Protein AF-A0A952V6D2-F1 (afdb_monomer_lite)

Sequence (111 aa):
MIILKRILEAPMANERVTVTLPVELLEGIDRFERNRSRFIAEAVKHELVRRRREGLLRSLETPHPEATELADAGLADWGASLPTGDDDLVDASAGDAVRWIEGEGWVEESA

Secondary structure (DSSP, 8-state):
--STTSSS-----PPP------HHHHHHHHHH-S-HHHHHHHHHHHHHHHHHHHHHHHHHHS--THHHHHHHHHHHHHHHTSPTT-TTSS-GGGS--EEEETTTEEEE---

pLDDT: mean 80.99, std 15.05, range [35.66, 98.12]

Structure (mmCIF, N/CA/C/O backbone):
data_AF-A0A952V6D2-F1
#
_entry.id   AF-A0A952V6D2-F1
#
loop_
_atom_site.group_PDB
_atom_site.id
_atom_site.type_symbol
_atom_site.label_atom_id
_atom_site.label_alt_id
_atom_site.label_comp_id
_atom_site.label_asym_id
_atom_site.label_entity_id
_atom_site.label_seq_id
_atom_site.pdbx_PDB_ins_code
_atom_site.Cartn_x
_atom_site.Cartn_y
_atom_site.Cartn_z
_atom_site.occupancy
_atom_site.B_iso_or_equiv
_atom_site.auth_seq_id
_atom_site.auth_comp_id
_atom_site.auth_asym_id
_atom_site.auth_atom_id
_atom_site.pdbx_PDB_model_num
ATOM 1 N N . MET A 1 1 ? 24.072 23.988 -5.314 1.00 43.53 1 MET A N 1
ATOM 2 C CA . MET A 1 1 ? 24.375 22.877 -4.381 1.00 43.53 1 MET A CA 1
ATOM 3 C C . MET A 1 1 ? 23.682 23.104 -3.026 1.00 43.53 1 MET A C 1
ATOM 5 O O . MET A 1 1 ? 24.346 23.306 -2.022 1.00 43.53 1 MET A O 1
ATOM 9 N N . ILE A 1 2 ? 22.340 23.160 -3.003 1.00 40.97 2 ILE A N 1
ATOM 10 C CA . ILE A 1 2 ? 21.534 23.407 -1.777 1.00 40.97 2 ILE A CA 1
ATOM 11 C C . ILE A 1 2 ? 20.331 22.440 -1.674 1.00 40.97 2 ILE A C 1
ATOM 13 O O . ILE A 1 2 ? 19.746 22.290 -0.609 1.00 40.97 2 ILE A O 1
ATOM 17 N N . ILE A 1 3 ? 19.989 21.709 -2.742 1.00 45.72 3 ILE A N 1
ATOM 18 C CA . ILE A 1 3 ? 18.769 20.883 -2.774 1.00 45.72 3 ILE A CA 1
ATOM 19 C C . ILE A 1 3 ? 19.013 19.450 -2.254 1.00 45.72 3 ILE A C 1
ATOM 21 O O . ILE A 1 3 ? 18.089 18.798 -1.780 1.00 45.72 3 ILE A O 1
ATOM 25 N N . LEU A 1 4 ? 20.265 18.980 -2.207 1.00 35.66 4 LEU A N 1
ATOM 26 C CA . LEU A 1 4 ? 20.602 17.595 -1.845 1.00 35.66 4 LEU A CA 1
ATOM 27 C C . LEU A 1 4 ? 20.997 17.407 -0.365 1.00 35.66 4 LEU A C 1
ATOM 29 O O . LEU A 1 4 ? 21.936 16.682 -0.053 1.00 35.66 4 LEU A O 1
ATOM 33 N N . LYS A 1 5 ? 20.330 18.098 0.568 1.00 40.81 5 LYS A N 1
ATOM 34 C CA . LYS A 1 5 ? 20.566 17.906 2.018 1.00 40.81 5 LYS A CA 1
ATOM 35 C C . LYS A 1 5 ? 19.290 17.858 2.867 1.00 40.81 5 LYS A C 1
ATOM 37 O O . LYS A 1 5 ? 19.349 18.082 4.069 1.00 40.81 5 LYS A O 1
ATOM 42 N N . ARG A 1 6 ? 18.133 17.593 2.244 1.00 42.03 6 ARG A N 1
ATOM 43 C CA . ARG A 1 6 ? 16.819 17.548 2.920 1.00 42.03 6 ARG A CA 1
ATOM 44 C C . ARG A 1 6 ? 16.102 16.193 2.868 1.00 42.03 6 ARG A C 1
ATOM 46 O O . ARG A 1 6 ? 14.965 16.116 3.313 1.00 42.03 6 ARG A O 1
ATOM 53 N N . ILE A 1 7 ? 16.744 15.153 2.330 1.00 45.94 7 ILE A N 1
ATOM 54 C CA . ILE A 1 7 ? 16.153 13.803 2.196 1.00 45.94 7 ILE A CA 1
ATOM 55 C C . ILE A 1 7 ? 16.712 12.815 3.240 1.00 45.94 7 ILE A C 1
ATOM 57 O O . ILE A 1 7 ? 16.206 11.710 3.389 1.00 45.94 7 ILE A O 1
ATOM 61 N N . LEU A 1 8 ? 17.697 13.221 4.042 1.00 48.69 8 LEU A N 1
ATOM 62 C CA . LEU A 1 8 ? 18.149 12.452 5.201 1.00 48.69 8 LEU A CA 1
ATOM 63 C C . LEU A 1 8 ? 17.562 13.095 6.461 1.00 48.69 8 LEU A C 1
ATOM 65 O O . LEU A 1 8 ? 17.855 14.251 6.744 1.00 48.69 8 LEU A O 1
ATOM 69 N N . GLU A 1 9 ? 16.721 12.333 7.167 1.00 48.34 9 GLU A N 1
ATOM 70 C CA . GLU A 1 9 ? 16.078 12.656 8.455 1.00 48.34 9 GLU A CA 1
ATOM 71 C C . GLU A 1 9 ? 14.848 13.579 8.402 1.00 48.34 9 GLU A C 1
ATOM 73 O O . GLU A 1 9 ? 14.760 14.593 9.094 1.00 48.34 9 GLU A O 1
ATOM 78 N N . ALA A 1 10 ? 13.810 13.173 7.663 1.00 51.53 10 ALA A N 1
ATOM 79 C CA . ALA A 1 10 ? 12.469 13.491 8.145 1.00 51.53 10 ALA A CA 1
ATOM 80 C C . ALA A 1 10 ? 12.248 12.678 9.440 1.00 51.53 10 ALA A C 1
ATOM 82 O O . ALA A 1 10 ? 12.382 11.451 9.395 1.00 51.53 10 ALA A O 1
ATOM 83 N N . PRO A 1 11 ? 11.933 13.295 10.596 1.00 53.28 11 PRO A N 1
ATOM 84 C CA . PRO A 1 11 ? 11.440 12.528 11.733 1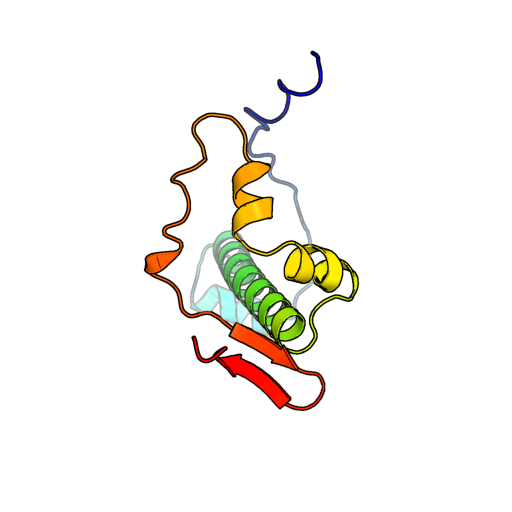.00 53.28 11 PRO A CA 1
ATOM 85 C C . PRO A 1 11 ? 10.238 11.704 11.261 1.00 53.28 11 PRO A C 1
ATOM 87 O O . PRO A 1 11 ? 9.471 12.176 10.421 1.00 53.28 11 PRO A O 1
ATOM 90 N N . MET A 1 12 ? 10.078 10.486 11.784 1.00 59.06 12 MET A N 1
ATOM 91 C CA . MET A 1 12 ? 8.875 9.662 11.608 1.00 59.06 12 MET A CA 1
ATOM 92 C C . MET A 1 12 ? 7.670 10.421 12.187 1.00 59.06 12 MET A C 1
ATOM 94 O O . MET A 1 12 ? 7.263 10.210 13.329 1.00 59.06 12 MET A O 1
ATOM 98 N N . ALA A 1 13 ? 7.166 11.399 11.442 1.00 76.38 13 ALA A N 1
ATOM 99 C CA . ALA A 1 13 ? 6.084 12.259 11.860 1.00 76.38 13 ALA A CA 1
ATOM 100 C C . ALA A 1 13 ? 4.799 11.451 11.725 1.00 76.38 13 ALA A C 1
ATOM 102 O O . ALA A 1 13 ? 4.330 11.173 10.623 1.00 76.38 13 ALA A O 1
ATOM 103 N N . ASN A 1 14 ? 4.253 11.030 12.862 1.00 82.25 14 ASN A N 1
ATOM 104 C CA . ASN A 1 14 ? 2.952 10.386 12.890 1.00 82.25 14 ASN A CA 1
ATOM 105 C C . ASN A 1 14 ? 1.871 11.457 12.731 1.00 82.25 14 ASN A C 1
ATOM 107 O O . ASN A 1 14 ? 1.767 12.363 13.559 1.00 82.25 14 ASN A O 1
ATOM 111 N N . GLU A 1 15 ? 1.044 11.325 11.699 1.00 89.69 15 GLU A N 1
ATOM 112 C CA . GLU A 1 15 ? -0.145 12.151 11.509 1.00 89.69 15 GLU A CA 1
ATOM 113 C C . GLU A 1 15 ? -1.386 11.407 12.022 1.00 89.69 15 GLU A C 1
ATOM 115 O O . GLU A 1 15 ? -1.537 10.196 11.827 1.00 89.69 15 GLU A O 1
ATOM 120 N N . ARG A 1 16 ? -2.271 12.111 12.738 1.00 89.75 16 ARG A N 1
ATOM 121 C CA . ARG A 1 16 ? -3.473 11.500 13.315 1.00 89.75 16 ARG A CA 1
ATOM 122 C C . ARG A 1 16 ? -4.616 11.544 12.312 1.00 89.75 16 ARG A C 1
ATOM 124 O O . ARG A 1 16 ? -5.079 12.615 11.941 1.00 89.75 16 ARG A O 1
ATOM 131 N N . VAL A 1 17 ? -5.151 10.370 11.998 1.00 90.00 17 VAL A N 1
ATOM 132 C CA . VAL A 1 17 ? -6.366 10.210 11.197 1.00 90.00 17 VAL A CA 1
ATOM 133 C C . VAL A 1 17 ? -7.506 9.737 12.102 1.00 90.00 17 VAL A C 1
ATOM 135 O O . VAL A 1 17 ? -7.331 8.809 12.892 1.00 90.00 17 VAL A O 1
ATOM 138 N N . THR A 1 18 ? -8.677 10.371 11.996 1.00 93.31 18 THR A N 1
ATOM 139 C CA . THR A 1 18 ? -9.915 9.934 12.663 1.00 93.31 18 THR A CA 1
ATOM 140 C C . THR A 1 18 ? -10.914 9.512 11.596 1.00 93.31 18 THR A C 1
ATOM 142 O O . THR A 1 18 ? -11.181 10.273 10.671 1.00 93.31 18 THR A O 1
ATOM 145 N N . VAL A 1 19 ? -11.470 8.310 11.730 1.00 90.94 19 VAL A N 1
ATOM 146 C CA . VAL A 1 19 ? -12.462 7.754 10.804 1.00 90.94 19 VAL A CA 1
ATOM 147 C C . VAL A 1 19 ? -13.647 7.192 11.577 1.00 90.94 19 VAL A C 1
ATOM 149 O O . VAL A 1 19 ? -13.493 6.711 12.701 1.00 90.94 19 VAL A O 1
ATOM 152 N N . THR A 1 20 ? -14.823 7.230 10.962 1.00 94.56 20 THR A N 1
ATOM 153 C CA . THR A 1 20 ? -16.017 6.541 11.456 1.00 94.56 20 THR A CA 1
ATOM 154 C C . THR A 1 20 ? -16.150 5.220 10.711 1.00 94.56 20 THR A C 1
ATOM 156 O O . THR A 1 20 ? -16.149 5.205 9.482 1.00 94.56 20 THR A O 1
ATOM 159 N N . LEU A 1 21 ? -16.247 4.115 11.450 1.00 93.38 21 LEU A N 1
ATOM 160 C CA . LEU A 1 21 ? -16.384 2.763 10.906 1.00 93.38 21 LEU A CA 1
ATOM 161 C C . LEU A 1 21 ? -17.660 2.101 11.448 1.00 93.38 21 LEU A C 1
ATOM 163 O O . LEU A 1 21 ? -18.074 2.440 12.561 1.00 93.38 21 LEU A O 1
ATOM 167 N N . PRO A 1 22 ? -18.265 1.157 10.702 1.00 97.12 22 PRO A N 1
ATOM 168 C CA . PRO A 1 22 ? -19.359 0.331 11.207 1.00 97.12 22 PRO A CA 1
ATOM 169 C C . PRO A 1 22 ? -18.969 -0.400 12.495 1.00 97.12 22 PRO A C 1
ATOM 171 O O . PRO A 1 22 ? -17.825 -0.844 12.642 1.00 97.12 22 PRO A O 1
ATOM 174 N N . VAL A 1 23 ? -19.922 -0.537 13.417 1.00 96.31 23 VAL A N 1
ATOM 175 C CA . VAL A 1 23 ? -19.692 -1.160 14.730 1.00 96.31 23 VAL A CA 1
ATOM 176 C C . VAL A 1 23 ? -19.239 -2.607 14.565 1.00 96.31 23 VAL A C 1
ATOM 178 O O . VAL A 1 23 ? -18.273 -3.023 15.195 1.00 96.31 23 VAL A O 1
ATOM 181 N N . GLU A 1 24 ? -19.849 -3.332 13.634 1.00 96.94 24 GLU A N 1
ATOM 182 C CA . GLU A 1 24 ? -19.574 -4.741 13.360 1.00 96.94 24 GLU A CA 1
ATOM 183 C C . GLU A 1 24 ? -18.130 -4.951 12.882 1.00 96.94 24 GLU A C 1
ATOM 185 O O . GLU A 1 24 ? -17.498 -5.962 13.189 1.00 96.94 24 GLU A O 1
ATOM 190 N N . LEU A 1 25 ? -17.574 -3.976 12.154 1.00 94.69 25 LEU A N 1
ATOM 191 C CA . LEU A 1 25 ? -16.184 -4.021 11.710 1.00 94.69 25 LEU A CA 1
ATOM 192 C C . LEU A 1 25 ? -15.223 -3.791 12.882 1.00 94.69 25 LEU A C 1
ATOM 194 O O . LEU A 1 25 ? -14.209 -4.479 12.980 1.00 94.69 25 LEU A O 1
ATOM 198 N N . LEU A 1 26 ? -15.542 -2.852 13.779 1.00 93.88 26 LEU A N 1
ATOM 199 C CA . LEU A 1 26 ? -14.749 -2.604 14.987 1.00 93.88 26 LEU A CA 1
ATOM 200 C C . LEU A 1 26 ? -14.764 -3.817 15.924 1.00 93.88 26 LEU A C 1
ATOM 202 O O . LEU A 1 26 ? -13.706 -4.225 16.396 1.00 93.88 26 LEU A O 1
ATOM 206 N N . GLU A 1 27 ? -15.931 -4.428 16.128 1.00 95.62 27 GLU A N 1
ATOM 207 C CA . GLU A 1 27 ? -16.076 -5.677 16.884 1.00 95.62 27 GLU A CA 1
ATOM 208 C C . GLU A 1 27 ? -15.302 -6.829 16.233 1.00 95.62 27 GLU A C 1
ATOM 210 O O . GLU A 1 27 ? -14.672 -7.638 16.919 1.00 95.62 27 GLU A O 1
ATOM 215 N N . GLY A 1 28 ? -15.310 -6.885 14.899 1.00 95.69 28 GLY A N 1
ATOM 216 C CA . GLY A 1 28 ? -14.495 -7.815 14.129 1.00 95.69 28 GLY A CA 1
ATOM 217 C C . GLY A 1 28 ? -13.005 -7.648 14.420 1.00 95.69 28 GLY A C 1
ATOM 218 O O . GLY A 1 28 ? -12.336 -8.636 14.708 1.00 95.69 28 GLY A O 1
ATOM 219 N N . ILE A 1 29 ? -12.491 -6.414 14.408 1.00 95.25 29 ILE A N 1
ATOM 220 C CA . ILE A 1 29 ? -11.087 -6.127 14.746 1.00 95.25 29 ILE A CA 1
ATOM 221 C C . ILE A 1 29 ? -10.789 -6.560 16.185 1.00 95.25 29 ILE A C 1
ATOM 223 O O . ILE A 1 29 ? -9.821 -7.286 16.409 1.00 95.25 29 ILE A O 1
ATOM 227 N N . ASP A 1 30 ? -11.639 -6.181 17.141 1.00 94.69 30 ASP A N 1
ATOM 228 C CA . ASP A 1 30 ? -11.443 -6.475 18.567 1.00 94.69 30 ASP A CA 1
ATOM 229 C C . ASP A 1 30 ? -11.384 -7.970 18.883 1.00 94.69 30 ASP A C 1
ATOM 231 O O . ASP A 1 30 ? -10.731 -8.376 19.847 1.00 94.69 30 ASP A O 1
ATOM 235 N N . ARG A 1 31 ? -12.053 -8.803 18.077 1.00 94.81 31 ARG A N 1
ATOM 236 C CA . ARG A 1 31 ? -12.007 -10.263 18.219 1.00 94.81 31 ARG A CA 1
ATOM 237 C C . ARG A 1 31 ? -10.611 -10.831 17.955 1.00 94.81 31 ARG A C 1
ATOM 239 O O . ARG A 1 31 ? -10.260 -11.846 18.552 1.00 94.81 31 ARG A O 1
ATOM 246 N N . PHE A 1 32 ? -9.844 -10.216 17.057 1.00 90.81 32 PHE A N 1
ATOM 247 C CA . PHE A 1 32 ? -8.541 -10.726 16.622 1.00 90.81 32 PHE A CA 1
ATOM 248 C C . PHE A 1 32 ? -7.361 -9.939 17.193 1.00 90.81 32 PHE A C 1
ATOM 250 O O . PHE A 1 32 ? -6.290 -10.510 17.381 1.00 90.81 32 PHE A O 1
ATOM 257 N N . GLU A 1 33 ? -7.531 -8.647 17.469 1.00 93.25 33 GLU A N 1
ATOM 258 C CA . GLU A 1 33 ? -6.437 -7.764 17.856 1.00 93.25 33 GLU A CA 1
ATOM 259 C C . GLU A 1 33 ? -6.898 -6.725 18.886 1.00 93.25 33 GLU A C 1
ATOM 261 O O . GLU A 1 33 ? -7.850 -5.977 18.673 1.00 93.25 33 GLU A O 1
ATOM 266 N N . ARG A 1 34 ? -6.169 -6.624 20.006 1.00 90.12 34 ARG A N 1
ATOM 267 C CA . ARG A 1 34 ? -6.432 -5.603 21.036 1.00 90.12 34 ARG A CA 1
ATOM 268 C C . ARG A 1 34 ? -5.967 -4.220 20.590 1.00 90.12 34 ARG A C 1
ATOM 270 O O . ARG A 1 34 ? -6.510 -3.213 21.040 1.00 90.12 34 ARG A O 1
ATOM 277 N N . ASN A 1 35 ? -4.941 -4.148 19.742 1.00 93.81 35 ASN A N 1
ATOM 278 C CA . ASN A 1 35 ? -4.426 -2.891 19.212 1.00 93.81 35 ASN A CA 1
ATOM 279 C C . ASN A 1 35 ? -5.009 -2.581 17.822 1.00 93.81 35 ASN A C 1
ATOM 281 O O . ASN A 1 35 ? -4.381 -2.842 16.793 1.00 93.81 35 ASN A O 1
ATOM 285 N N . ARG A 1 36 ? -6.193 -1.952 17.798 1.00 92.81 36 ARG A N 1
ATOM 286 C CA . ARG A 1 36 ? -6.882 -1.553 16.555 1.00 92.81 36 ARG A CA 1
ATOM 287 C C . ARG A 1 36 ? -6.006 -0.711 15.625 1.00 92.81 36 ARG A C 1
ATOM 289 O O . ARG A 1 36 ? -6.003 -0.938 14.421 1.00 92.81 36 ARG A O 1
ATOM 296 N N . SER A 1 37 ? -5.245 0.243 16.167 1.00 91.75 37 SER A N 1
ATOM 297 C CA . SER A 1 37 ? -4.387 1.122 15.363 1.00 91.75 37 SER A CA 1
ATOM 298 C C . SER A 1 37 ? -3.307 0.336 14.624 1.00 91.75 37 SER A C 1
A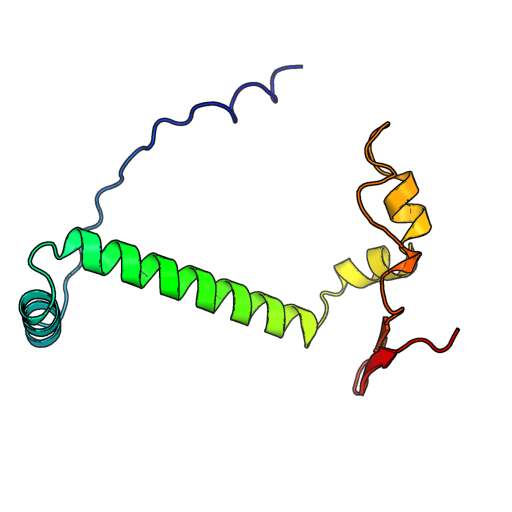TOM 300 O O . SER A 1 37 ? -3.058 0.594 13.449 1.00 91.75 37 SER A O 1
ATOM 302 N N . ARG A 1 38 ? -2.698 -0.655 15.287 1.00 92.44 38 ARG A N 1
ATOM 303 C CA . ARG A 1 38 ? -1.738 -1.563 14.650 1.00 92.44 38 ARG A CA 1
ATOM 304 C C . ARG A 1 38 ? -2.410 -2.402 13.568 1.00 92.44 38 ARG A C 1
ATOM 306 O O . ARG A 1 38 ? -1.874 -2.481 12.468 1.00 92.44 38 ARG A O 1
ATOM 313 N N . PHE A 1 39 ? -3.572 -2.986 13.864 1.00 94.88 39 PHE A N 1
ATOM 314 C CA . PHE A 1 39 ? -4.322 -3.783 12.891 1.00 94.88 39 PHE A CA 1
ATOM 315 C C . PHE A 1 39 ? -4.619 -2.982 11.619 1.00 94.88 39 PHE A C 1
ATOM 317 O O . PHE A 1 39 ? -4.317 -3.424 10.514 1.00 94.88 39 PHE A O 1
ATOM 324 N N . ILE A 1 40 ? -5.157 -1.771 11.786 1.00 93.94 40 ILE A N 1
ATOM 325 C CA . ILE A 1 40 ? -5.499 -0.875 10.679 1.00 93.94 40 ILE A CA 1
ATOM 326 C C . ILE A 1 40 ? -4.243 -0.483 9.899 1.00 93.94 40 ILE A C 1
ATOM 328 O O . ILE A 1 40 ? -4.257 -0.531 8.673 1.00 93.94 40 ILE A O 1
ATOM 332 N N . ALA A 1 41 ? -3.147 -0.135 10.579 1.00 93.81 41 ALA A N 1
ATOM 333 C CA . ALA A 1 41 ? -1.901 0.229 9.910 1.00 93.81 41 ALA A CA 1
ATOM 334 C C . ALA A 1 41 ? -1.361 -0.914 9.035 1.00 93.81 41 ALA A C 1
ATOM 336 O O . ALA A 1 41 ? -0.985 -0.682 7.888 1.00 93.81 41 ALA A O 1
ATOM 337 N N . GLU A 1 42 ? -1.357 -2.147 9.543 1.00 95.88 42 GLU A N 1
ATOM 338 C CA . GLU A 1 42 ? -0.920 -3.314 8.771 1.00 95.88 42 GLU A CA 1
ATOM 339 C C . GLU A 1 42 ? -1.876 -3.630 7.614 1.00 95.88 42 GLU A C 1
ATOM 341 O O . GLU A 1 42 ? -1.428 -3.879 6.497 1.00 95.88 42 GLU A O 1
ATOM 346 N N . ALA A 1 43 ? -3.192 -3.551 7.828 1.00 95.88 43 ALA A N 1
ATOM 347 C CA . ALA A 1 43 ? -4.174 -3.732 6.759 1.00 95.88 43 ALA A CA 1
ATOM 348 C C . ALA A 1 43 ? -3.992 -2.701 5.630 1.00 95.88 43 ALA A C 1
ATOM 350 O O . ALA A 1 43 ? -3.982 -3.061 4.453 1.00 95.88 43 ALA A O 1
ATOM 351 N N . VAL A 1 44 ? -3.776 -1.428 5.980 1.00 95.81 44 VAL A N 1
ATOM 352 C CA . VAL A 1 44 ? -3.529 -0.351 5.010 1.00 95.81 44 VAL A CA 1
ATOM 353 C C . VAL A 1 44 ? -2.215 -0.570 4.262 1.00 95.81 44 VAL A C 1
ATOM 355 O O . VAL A 1 44 ? -2.185 -0.402 3.046 1.00 95.81 44 VAL A O 1
ATOM 358 N N . LYS A 1 45 ? -1.136 -0.992 4.937 1.00 96.81 45 LYS A N 1
ATOM 359 C CA . LYS A 1 45 ? 0.130 -1.334 4.264 1.00 96.81 45 LYS A CA 1
ATOM 360 C C . LYS A 1 45 ? -0.066 -2.435 3.224 1.00 96.81 45 LYS A C 1
ATOM 362 O O . LYS A 1 45 ? 0.383 -2.277 2.090 1.00 96.81 45 LYS A O 1
ATOM 367 N N . HIS A 1 46 ? -0.755 -3.518 3.586 1.00 97.50 46 HIS A N 1
ATOM 368 C CA . HIS A 1 46 ? -1.031 -4.612 2.656 1.00 97.50 46 HIS A CA 1
ATOM 369 C C . HIS A 1 46 ? -1.864 -4.147 1.455 1.00 97.50 46 HIS A C 1
ATOM 371 O O . HIS A 1 46 ? -1.524 -4.464 0.315 1.00 97.50 46 HIS A O 1
ATOM 377 N N . GLU A 1 47 ? -2.903 -3.344 1.685 1.00 98.12 47 GLU A N 1
ATOM 378 C CA . GLU A 1 47 ? -3.736 -2.805 0.606 1.00 98.12 47 GLU A CA 1
ATOM 379 C C . GLU A 1 47 ? -2.952 -1.845 -0.307 1.00 98.12 47 GLU A C 1
ATOM 381 O O . GLU A 1 47 ? -3.113 -1.887 -1.525 1.00 98.12 47 GLU A O 1
ATOM 386 N N . LEU A 1 48 ? -2.046 -1.022 0.235 1.00 97.88 48 LEU A N 1
ATOM 387 C CA . LEU A 1 48 ? -1.179 -0.156 -0.573 1.00 97.88 48 LEU A CA 1
ATOM 388 C C . LEU A 1 48 ? -0.237 -0.962 -1.474 1.00 97.88 48 LEU A C 1
ATOM 390 O O . LEU A 1 48 ? -0.077 -0.621 -2.647 1.00 97.88 48 LEU A O 1
ATOM 394 N N . VAL A 1 49 ? 0.361 -2.040 -0.958 1.00 97.06 49 VAL A N 1
ATOM 395 C CA . VAL A 1 49 ? 1.195 -2.946 -1.767 1.00 97.06 49 VAL A CA 1
ATOM 396 C C . VAL A 1 49 ? 0.361 -3.583 -2.875 1.00 97.06 49 VAL A C 1
ATOM 398 O O . VAL A 1 49 ? 0.770 -3.570 -4.039 1.00 97.06 49 VAL A O 1
ATOM 401 N N . ARG A 1 50 ? -0.833 -4.082 -2.539 1.00 97.06 50 ARG A N 1
ATOM 402 C CA . ARG A 1 50 ? -1.753 -4.677 -3.509 1.00 97.06 50 ARG A CA 1
ATOM 403 C C . ARG A 1 50 ? -2.116 -3.689 -4.620 1.00 97.06 50 ARG A C 1
ATOM 405 O O . ARG A 1 50 ? -1.947 -4.014 -5.792 1.00 97.06 50 ARG A O 1
ATOM 412 N N . ARG A 1 51 ? -2.540 -2.470 -4.274 1.00 96.44 51 ARG A N 1
ATOM 413 C CA . ARG A 1 51 ? -2.916 -1.440 -5.258 1.00 96.44 51 ARG A CA 1
ATOM 414 C C . ARG A 1 51 ? -1.746 -0.970 -6.106 1.00 96.44 51 ARG A C 1
ATOM 416 O O . ARG A 1 51 ? -1.937 -0.682 -7.283 1.00 96.44 51 ARG A O 1
ATOM 423 N N . ARG A 1 52 ? -0.536 -0.909 -5.542 1.00 94.06 52 ARG A N 1
ATOM 424 C CA . ARG A 1 52 ? 0.677 -0.620 -6.318 1.00 94.06 52 ARG A CA 1
ATOM 425 C C . ARG A 1 52 ? 0.923 -1.706 -7.361 1.00 94.06 52 ARG A C 1
ATOM 427 O O . ARG A 1 52 ? 1.174 -1.373 -8.513 1.00 94.06 52 ARG A O 1
ATOM 434 N N . ARG A 1 53 ? 0.793 -2.982 -6.983 1.00 92.62 53 ARG A N 1
ATOM 435 C CA . ARG A 1 53 ? 0.911 -4.109 -7.919 1.00 92.62 53 ARG A CA 1
ATOM 436 C C . ARG A 1 53 ? -0.164 -4.058 -9.006 1.00 92.62 53 ARG A C 1
ATOM 438 O O . ARG A 1 53 ? 0.160 -4.220 -10.172 1.00 92.62 53 ARG A O 1
ATOM 445 N N . GLU A 1 54 ? -1.418 -3.797 -8.648 1.00 94.06 54 GLU A N 1
ATOM 446 C CA . GLU A 1 54 ? -2.514 -3.633 -9.619 1.00 94.06 54 GLU A CA 1
ATOM 447 C C . GLU A 1 54 ? -2.302 -2.418 -10.540 1.00 94.06 54 GLU A C 1
ATOM 449 O O . GLU A 1 54 ? -2.658 -2.451 -11.714 1.00 94.06 54 GLU A O 1
ATOM 454 N N . GLY A 1 55 ? -1.717 -1.333 -10.029 1.00 89.19 55 GLY A N 1
ATOM 455 C CA . GLY A 1 55 ? -1.306 -0.182 -10.834 1.00 89.19 55 GLY A CA 1
ATOM 456 C C . GLY A 1 55 ? -0.212 -0.536 -11.839 1.00 89.19 55 GLY A C 1
ATOM 457 O O . GLY A 1 55 ? -0.338 -0.190 -13.008 1.00 89.19 55 GLY A O 1
ATOM 458 N N . LEU A 1 56 ? 0.811 -1.276 -11.400 1.00 86.00 56 LEU A N 1
ATOM 459 C CA . LEU A 1 56 ? 1.880 -1.757 -12.273 1.00 86.00 56 LEU A CA 1
ATOM 460 C C . LEU A 1 56 ? 1.338 -2.681 -13.365 1.00 86.00 56 LEU A C 1
ATOM 462 O O . LEU A 1 56 ? 1.652 -2.473 -14.526 1.00 86.00 56 LEU A O 1
ATOM 466 N N . LEU A 1 57 ? 0.494 -3.656 -13.017 1.00 88.12 57 LEU A N 1
ATOM 467 C CA . LEU A 1 57 ? -0.095 -4.566 -14.004 1.00 88.12 57 LEU A CA 1
ATOM 468 C C . LEU A 1 57 ? -0.907 -3.813 -15.060 1.00 88.12 57 LEU A C 1
ATOM 470 O O . LEU A 1 57 ? -0.718 -4.061 -16.242 1.00 88.12 57 LEU A O 1
ATOM 474 N N . ARG A 1 58 ? -1.717 -2.825 -14.660 1.00 86.12 58 ARG A N 1
ATOM 475 C CA . ARG A 1 58 ? -2.431 -1.965 -15.620 1.00 86.12 58 ARG A CA 1
ATOM 476 C C . ARG A 1 58 ? -1.487 -1.161 -16.511 1.00 86.12 58 ARG A C 1
ATOM 478 O O . ARG A 1 58 ? -1.777 -0.973 -17.683 1.00 86.12 58 ARG A O 1
ATOM 485 N N . SER A 1 59 ? -0.374 -0.680 -15.959 1.00 80.56 59 SER A N 1
ATOM 486 C CA . SER A 1 59 ? 0.645 0.033 -16.734 1.00 80.56 59 SER A CA 1
ATOM 487 C C . SER A 1 59 ? 1.357 -0.890 -17.727 1.00 80.56 59 SER A C 1
ATOM 489 O O . SER A 1 59 ? 1.637 -0.478 -18.844 1.00 80.56 59 SER A O 1
ATOM 491 N N . LEU A 1 60 ? 1.590 -2.153 -17.359 1.00 80.75 60 LEU A N 1
ATOM 492 C CA . LEU A 1 60 ? 2.132 -3.165 -18.266 1.00 80.75 60 LEU A CA 1
ATOM 493 C C . LEU A 1 60 ? 1.120 -3.584 -19.340 1.00 80.75 60 LEU A C 1
ATOM 495 O O . LEU A 1 60 ? 1.520 -3.835 -20.467 1.00 80.75 60 LEU A O 1
ATOM 499 N N . GLU A 1 61 ? -0.172 -3.659 -19.020 1.00 80.25 61 GLU A N 1
ATOM 500 C CA . GLU A 1 61 ? -1.242 -3.962 -19.986 1.00 80.25 61 GLU A CA 1
ATOM 501 C C . GLU A 1 61 ? -1.526 -2.801 -20.948 1.00 80.25 61 GLU A C 1
ATOM 503 O O . GLU A 1 61 ? -2.135 -2.987 -22.000 1.00 80.25 61 GLU A O 1
ATOM 508 N N . THR A 1 62 ? -1.160 -1.575 -20.583 1.00 79.38 62 THR A N 1
ATOM 509 C CA . THR A 1 62 ? -1.331 -0.390 -21.427 1.00 79.38 62 THR A CA 1
ATOM 510 C C . THR A 1 62 ? -0.158 0.554 -21.182 1.00 79.38 62 THR A C 1
ATOM 512 O O . THR A 1 62 ? -0.283 1.489 -20.380 1.00 79.38 62 THR A O 1
ATOM 515 N N . PRO A 1 63 ? 0.994 0.302 -21.833 1.00 75.44 63 PRO A N 1
ATOM 516 C CA . PRO A 1 63 ? 2.184 1.121 -21.656 1.00 75.44 63 PRO A CA 1
ATOM 517 C C . PRO A 1 63 ? 1.884 2.596 -21.915 1.00 75.44 63 PRO A C 1
ATOM 519 O O . PRO A 1 63 ? 1.152 2.951 -22.841 1.00 75.44 63 PRO A O 1
ATOM 522 N N . HIS A 1 64 ? 2.427 3.473 -21.069 1.00 71.25 64 HIS A N 1
ATOM 523 C CA . HIS A 1 64 ? 2.241 4.910 -21.242 1.00 71.25 64 HIS A CA 1
ATOM 524 C C . HIS A 1 64 ? 2.898 5.375 -22.551 1.00 71.25 64 HIS A C 1
ATOM 526 O O . HIS A 1 64 ? 4.018 4.953 -22.829 1.00 71.25 64 HIS A O 1
ATOM 532 N N . PRO A 1 65 ? 2.280 6.293 -23.319 1.00 70.75 65 PRO A N 1
ATOM 533 C CA . PRO A 1 65 ? 2.874 6.803 -24.557 1.00 70.75 65 PRO A CA 1
ATOM 534 C C . PRO A 1 65 ? 4.272 7.399 -24.351 1.00 70.75 65 PRO A C 1
ATOM 536 O O . PRO A 1 65 ? 5.149 7.193 -25.180 1.00 70.75 65 PRO A O 1
ATOM 539 N N . GLU A 1 66 ? 4.501 8.056 -23.208 1.00 70.25 66 GLU A N 1
ATOM 540 C CA . GLU A 1 66 ? 5.803 8.606 -22.796 1.00 70.25 66 GLU A CA 1
ATOM 541 C C . GLU A 1 66 ? 6.884 7.525 -22.614 1.00 70.25 66 GLU A C 1
ATOM 543 O O . GLU A 1 66 ? 8.070 7.804 -22.748 1.00 70.25 66 GLU A O 1
ATOM 548 N N . ALA A 1 67 ? 6.492 6.275 -22.341 1.00 67.56 67 ALA A N 1
ATOM 549 C CA . ALA A 1 67 ? 7.417 5.150 -22.248 1.00 67.56 67 ALA A CA 1
ATOM 550 C C . ALA A 1 67 ? 7.870 4.639 -23.626 1.00 67.56 67 ALA A C 1
ATOM 552 O O . ALA A 1 67 ? 8.846 3.898 -23.688 1.00 67.56 67 ALA A O 1
ATOM 553 N N . THR A 1 68 ? 7.207 5.043 -24.716 1.00 69.25 68 THR A N 1
ATOM 554 C CA . THR A 1 68 ? 7.594 4.665 -26.088 1.00 69.25 68 THR A CA 1
ATOM 555 C C . THR A 1 68 ? 8.948 5.263 -26.452 1.00 69.25 68 THR A C 1
ATOM 557 O O . THR A 1 68 ? 9.818 4.547 -26.925 1.00 69.25 68 THR A O 1
ATOM 560 N N . GLU A 1 69 ? 9.172 6.544 -26.138 1.00 68.56 69 GLU A N 1
ATOM 561 C CA . GLU A 1 69 ? 10.454 7.213 -26.408 1.00 68.56 69 GLU A CA 1
ATOM 562 C C . GLU A 1 69 ? 11.612 6.554 -25.641 1.00 68.56 69 GLU A C 1
ATOM 564 O O . GLU A 1 69 ? 12.718 6.425 -26.161 1.00 68.56 69 GLU A O 1
ATOM 569 N N . LEU A 1 70 ? 11.352 6.097 -24.410 1.00 68.31 70 LEU A N 1
ATOM 570 C CA . LEU A 1 70 ? 12.336 5.369 -23.607 1.00 68.31 70 LEU A CA 1
ATOM 571 C C . LEU A 1 70 ? 12.563 3.941 -24.124 1.00 68.31 70 LEU A C 1
ATOM 573 O O . LEU A 1 70 ? 13.690 3.454 -24.082 1.00 68.31 70 LEU A O 1
ATOM 577 N N . ALA A 1 71 ? 11.514 3.275 -24.613 1.00 69.56 71 ALA A N 1
ATOM 578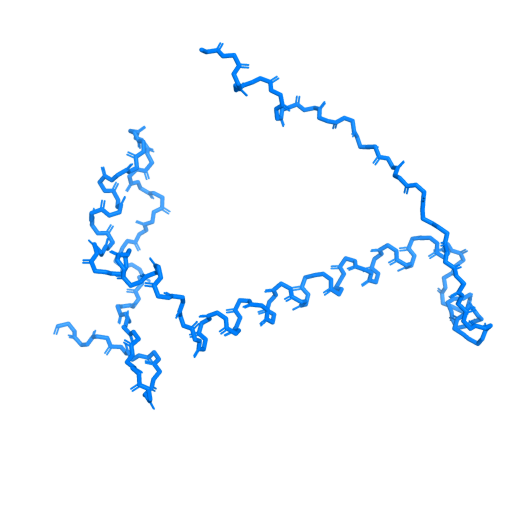 C CA . ALA A 1 71 ? 11.632 1.965 -25.245 1.00 69.56 71 ALA A CA 1
ATOM 579 C C . ALA A 1 71 ? 12.463 2.038 -26.537 1.00 69.56 71 ALA A C 1
ATOM 581 O O . ALA A 1 71 ? 13.304 1.170 -26.758 1.00 69.56 71 ALA A O 1
ATOM 582 N N . ASP A 1 72 ? 12.293 3.100 -27.330 1.00 72.38 72 ASP A N 1
ATOM 583 C CA . ASP A 1 72 ? 13.037 3.325 -28.575 1.00 72.38 72 ASP A CA 1
ATOM 584 C C . ASP A 1 72 ? 14.531 3.611 -28.339 1.00 72.38 72 ASP A C 1
ATOM 586 O O . ASP A 1 72 ? 15.363 3.215 -29.153 1.00 72.38 72 ASP A O 1
ATOM 590 N N . ALA A 1 73 ? 14.891 4.265 -27.226 1.00 75.56 73 ALA A N 1
ATOM 591 C CA . ALA A 1 73 ? 16.292 4.468 -26.836 1.00 75.56 73 ALA A CA 1
ATOM 592 C C . ALA A 1 73 ? 17.000 3.139 -26.490 1.00 75.56 73 ALA A C 1
ATOM 594 O O . ALA A 1 73 ? 18.206 2.987 -26.677 1.00 75.56 73 ALA A O 1
ATOM 595 N N . GLY A 1 74 ? 16.253 2.139 -26.016 1.00 76.94 74 GLY A N 1
ATOM 596 C CA . GLY A 1 74 ? 16.793 0.823 -25.687 1.00 76.94 74 GLY A CA 1
ATOM 597 C C . GLY A 1 74 ? 17.735 0.811 -24.473 1.00 76.94 74 GLY A C 1
ATOM 598 O O . GLY A 1 74 ? 18.109 1.833 -23.893 1.00 76.94 74 GLY A O 1
ATOM 599 N N . LEU A 1 75 ? 18.120 -0.398 -24.050 1.00 79.00 75 LEU A N 1
ATOM 600 C CA . LEU A 1 75 ? 18.873 -0.603 -22.806 1.00 79.00 75 LEU A CA 1
ATOM 601 C C . LEU A 1 75 ? 20.290 -0.002 -22.848 1.00 79.00 75 LEU A C 1
ATOM 603 O O . LEU A 1 75 ? 20.789 0.462 -21.825 1.00 79.00 75 LEU A O 1
ATOM 607 N N . ALA A 1 76 ? 20.930 0.002 -24.020 1.00 79.94 76 ALA A N 1
ATOM 608 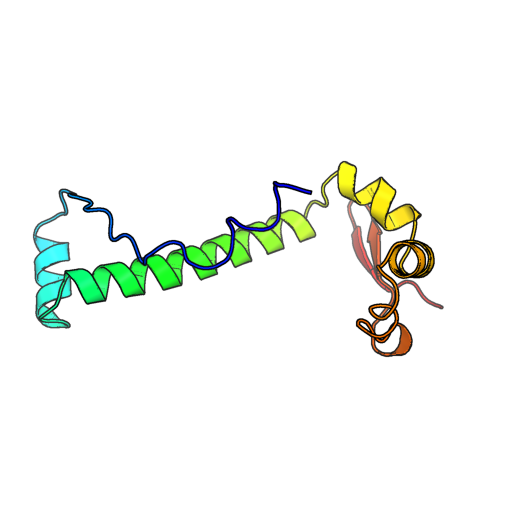C CA . ALA A 1 76 ? 22.295 0.499 -24.188 1.00 79.94 76 ALA A CA 1
ATOM 609 C C . ALA A 1 76 ? 22.385 2.022 -23.999 1.00 79.94 76 ALA A C 1
ATOM 611 O O . ALA A 1 76 ? 23.241 2.492 -23.246 1.00 79.94 76 ALA A O 1
ATOM 612 N N . ASP A 1 77 ? 21.479 2.787 -24.617 1.00 81.81 77 ASP A N 1
ATOM 613 C CA . ASP A 1 77 ? 21.467 4.248 -24.483 1.00 81.81 77 ASP A CA 1
ATOM 614 C C . ASP A 1 77 ? 21.016 4.670 -23.080 1.00 81.81 77 ASP A C 1
ATOM 616 O O . ASP A 1 77 ? 21.557 5.623 -22.513 1.00 81.81 77 ASP A O 1
ATOM 620 N N . TRP A 1 78 ? 20.088 3.921 -22.467 1.00 82.56 78 TRP A N 1
ATOM 621 C CA . TRP A 1 78 ? 19.747 4.106 -21.056 1.00 82.56 78 TRP A CA 1
ATOM 622 C C . TRP A 1 78 ? 20.958 3.879 -20.142 1.00 82.56 78 TRP A C 1
ATOM 624 O O . TRP A 1 78 ? 21.254 4.741 -19.313 1.00 82.56 78 TRP A O 1
ATOM 634 N N . GLY A 1 79 ? 21.699 2.780 -20.324 1.00 82.75 79 GLY A N 1
ATOM 635 C CA . GLY A 1 79 ? 22.908 2.490 -19.549 1.00 82.75 79 GLY A CA 1
ATOM 636 C C . GLY A 1 79 ? 23.980 3.572 -19.712 1.00 82.75 79 GLY A C 1
ATOM 637 O O . GLY A 1 79 ? 24.589 3.995 -18.732 1.00 82.75 79 GLY A O 1
ATOM 638 N N . ALA A 1 80 ? 24.143 4.113 -20.923 1.00 83.50 80 ALA A N 1
ATOM 639 C CA . ALA A 1 80 ? 25.064 5.218 -21.197 1.00 83.50 80 ALA A CA 1
ATOM 640 C C . ALA A 1 80 ? 24.666 6.547 -20.519 1.00 83.50 80 ALA A C 1
ATOM 642 O O . ALA A 1 80 ? 25.508 7.435 -20.370 1.00 83.50 80 ALA A O 1
ATOM 643 N N . SER A 1 81 ? 23.401 6.698 -20.108 1.00 82.38 81 SER A N 1
ATOM 644 C CA . SER A 1 81 ? 22.901 7.882 -19.394 1.00 82.38 81 SER A CA 1
ATOM 645 C C . SER A 1 81 ? 23.126 7.836 -17.876 1.00 82.38 81 SER A C 1
ATOM 647 O O . SER A 1 81 ? 22.908 8.844 -17.194 1.00 82.38 81 SER A O 1
ATOM 649 N N . LEU A 1 82 ? 23.553 6.687 -17.337 1.00 83.81 82 LEU A N 1
ATOM 650 C CA . LEU A 1 82 ? 23.757 6.499 -15.904 1.00 83.81 82 LEU A CA 1
ATOM 651 C C . LEU A 1 82 ? 24.976 7.285 -15.387 1.00 83.81 82 LEU A C 1
ATOM 653 O O . LEU A 1 82 ? 25.932 7.543 -16.126 1.00 83.81 82 LEU A O 1
ATOM 657 N N . PRO A 1 83 ? 24.970 7.690 -14.103 1.00 87.88 83 PRO A N 1
ATOM 658 C CA . PRO A 1 83 ? 26.150 8.254 -13.460 1.00 87.88 83 PRO A CA 1
ATOM 659 C C . PRO A 1 83 ? 27.357 7.308 -13.539 1.00 87.88 83 PRO A C 1
ATOM 661 O O . PRO A 1 83 ? 27.224 6.089 -13.572 1.00 87.88 83 PRO A O 1
ATOM 664 N N . THR A 1 84 ? 28.566 7.871 -13.530 1.00 86.19 84 THR A N 1
ATOM 665 C CA . THR A 1 84 ? 29.802 7.077 -13.535 1.00 86.19 84 THR A CA 1
ATOM 666 C C . THR A 1 84 ? 29.857 6.123 -12.339 1.00 86.19 84 THR A C 1
ATOM 668 O O . THR A 1 84 ? 29.819 6.586 -11.198 1.00 86.19 84 THR A O 1
ATOM 671 N N . GLY A 1 85 ? 30.031 4.825 -12.608 1.00 82.12 85 GLY A N 1
ATOM 672 C CA . GLY A 1 85 ? 30.100 3.769 -11.595 1.00 82.12 85 GLY A CA 1
ATOM 673 C C . GLY A 1 85 ? 28.783 3.032 -11.342 1.00 82.12 85 GLY A C 1
ATOM 674 O O . GLY A 1 85 ? 28.777 2.143 -10.500 1.00 82.12 85 GLY A O 1
ATOM 675 N N . ASP A 1 86 ? 27.712 3.390 -12.057 1.00 84.75 86 ASP A N 1
ATOM 676 C CA . ASP A 1 86 ? 26.413 2.703 -12.026 1.00 84.75 86 ASP A CA 1
ATOM 677 C C . ASP A 1 86 ? 26.176 1.851 -13.299 1.00 84.75 86 ASP A C 1
ATOM 679 O O . ASP A 1 86 ? 25.073 1.357 -13.535 1.00 84.75 86 ASP A O 1
ATOM 683 N N . ASP A 1 87 ? 27.196 1.676 -14.144 1.00 80.19 87 ASP A N 1
ATOM 684 C CA . ASP A 1 87 ? 27.126 0.957 -15.423 1.00 80.19 87 ASP A CA 1
ATOM 685 C C . ASP A 1 87 ? 26.923 -0.564 -15.284 1.00 80.19 87 ASP A C 1
ATOM 687 O O . ASP A 1 87 ? 26.547 -1.225 -16.252 1.00 80.19 87 ASP A O 1
ATOM 691 N N . ASP A 1 88 ? 27.104 -1.119 -14.084 1.00 81.50 88 ASP A N 1
ATOM 692 C CA . ASP A 1 88 ? 26.985 -2.548 -13.775 1.00 81.50 88 ASP A CA 1
ATOM 693 C C . ASP A 1 88 ? 25.707 -2.923 -12.997 1.00 81.50 88 ASP A C 1
ATOM 695 O O . ASP A 1 88 ? 25.535 -4.077 -12.597 1.00 81.50 88 ASP A O 1
ATOM 699 N N . LEU A 1 89 ? 24.775 -1.981 -12.800 1.00 82.69 89 LEU A N 1
ATOM 700 C CA . LEU A 1 89 ? 23.544 -2.213 -12.031 1.00 82.69 89 LEU A CA 1
ATOM 701 C C . LEU A 1 89 ? 22.571 -3.206 -12.687 1.00 82.69 89 LEU A C 1
ATOM 703 O O . LEU A 1 89 ? 21.692 -3.744 -12.008 1.00 82.69 89 LEU A O 1
ATOM 707 N N . VAL A 1 90 ? 22.694 -3.429 -13.996 1.00 80.44 90 VAL A N 1
ATOM 708 C CA . VAL A 1 90 ? 21.814 -4.310 -14.769 1.00 80.44 90 VAL A CA 1
ATOM 709 C C . VAL A 1 90 ? 22.652 -5.236 -15.642 1.00 80.44 90 VAL A C 1
ATOM 711 O O . VAL A 1 90 ? 23.375 -4.787 -16.528 1.00 80.44 90 VAL A O 1
ATOM 714 N N . ASP A 1 91 ? 22.505 -6.544 -15.435 1.00 81.94 91 ASP A N 1
ATOM 715 C CA . ASP A 1 91 ? 23.045 -7.550 -16.349 1.00 81.94 91 ASP A CA 1
ATOM 716 C C . ASP A 1 91 ? 22.120 -7.690 -17.564 1.00 81.94 91 ASP A C 1
ATOM 718 O O . ASP A 1 91 ? 21.114 -8.402 -17.530 1.00 81.94 91 ASP A O 1
ATOM 722 N N . ALA A 1 92 ? 22.470 -6.997 -18.648 1.00 74.69 92 ALA A N 1
ATOM 723 C CA . ALA A 1 92 ? 21.730 -7.034 -19.907 1.00 74.69 92 ALA A CA 1
ATOM 724 C C . ALA A 1 92 ? 21.641 -8.442 -20.522 1.00 74.69 92 ALA A C 1
ATOM 726 O O . ALA A 1 92 ? 20.729 -8.710 -21.299 1.00 74.69 92 ALA A O 1
ATOM 727 N N . SER A 1 93 ? 22.574 -9.339 -20.188 1.00 80.06 93 SER A N 1
ATOM 728 C CA . SER A 1 93 ? 22.616 -10.703 -20.724 1.00 80.06 93 SER A CA 1
ATOM 729 C C . SER A 1 93 ? 21.760 -11.699 -19.939 1.00 80.06 93 SER A C 1
ATOM 731 O O . SER A 1 93 ? 21.523 -12.807 -20.416 1.00 80.06 93 SER A O 1
ATOM 733 N N . ALA A 1 94 ? 21.281 -11.312 -18.753 1.00 82.50 94 ALA A N 1
ATOM 734 C CA . ALA A 1 94 ? 20.448 -12.151 -17.896 1.00 82.50 94 ALA A CA 1
ATOM 735 C C . ALA A 1 94 ? 18.936 -11.996 -18.148 1.00 82.50 94 ALA A C 1
ATOM 737 O O . ALA A 1 94 ? 18.147 -12.687 -17.500 1.00 82.50 94 ALA A O 1
ATOM 738 N N . GLY A 1 95 ? 18.527 -11.078 -19.029 1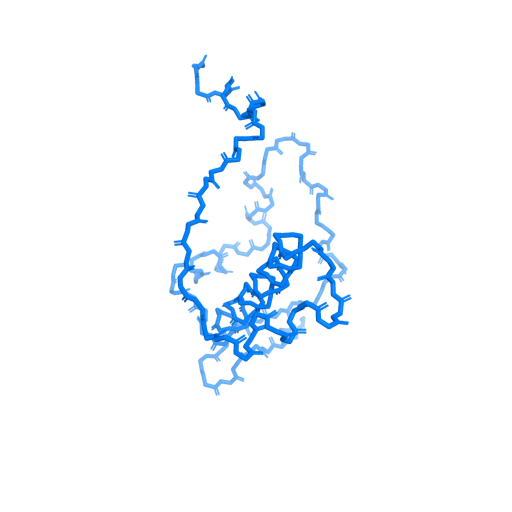.00 80.12 95 GLY A N 1
ATOM 739 C CA . GLY A 1 95 ? 17.123 -10.799 -19.337 1.00 80.12 95 GLY A CA 1
ATOM 740 C C . GLY A 1 95 ? 16.696 -11.271 -20.726 1.00 80.12 95 GLY A C 1
ATOM 741 O O . GLY A 1 95 ? 17.523 -11.423 -21.623 1.00 80.12 95 GLY A O 1
ATOM 742 N N . ASP A 1 96 ? 15.386 -11.442 -20.902 1.00 81.06 96 ASP A N 1
ATOM 743 C CA . ASP A 1 96 ? 14.768 -11.720 -22.198 1.00 81.06 96 ASP A CA 1
ATOM 744 C C . ASP A 1 96 ? 14.359 -10.406 -22.876 1.00 81.06 96 ASP A C 1
ATOM 746 O O . ASP A 1 96 ? 13.717 -9.545 -22.262 1.00 81.06 96 ASP A O 1
ATOM 750 N N . ALA A 1 97 ? 14.724 -10.241 -24.149 1.00 81.25 97 ALA A N 1
ATOM 751 C CA . ALA A 1 97 ? 14.294 -9.094 -24.937 1.00 81.25 97 ALA A CA 1
ATOM 752 C C . ALA A 1 97 ? 12.796 -9.218 -25.246 1.00 81.25 97 ALA A C 1
ATOM 754 O O . ALA A 1 97 ? 12.349 -10.204 -25.831 1.00 81.25 97 ALA A O 1
ATOM 755 N N . VAL A 1 98 ? 12.008 -8.217 -24.852 1.00 82.81 98 VAL A N 1
ATOM 756 C CA . VAL A 1 98 ? 10.562 -8.175 -25.095 1.00 82.81 98 VAL A CA 1
ATOM 757 C C . VAL A 1 98 ? 10.148 -6.809 -25.625 1.00 82.81 98 VAL A C 1
ATOM 759 O O . VAL A 1 98 ? 10.671 -5.780 -25.197 1.00 82.81 98 VAL A O 1
ATOM 762 N N . ARG A 1 99 ? 9.152 -6.790 -26.511 1.00 81.19 99 ARG A N 1
ATOM 763 C CA . ARG A 1 99 ? 8.531 -5.567 -27.036 1.00 81.19 99 ARG A CA 1
ATOM 764 C C . ARG A 1 99 ? 7.026 -5.595 -26.822 1.00 81.19 99 ARG A C 1
ATOM 766 O O . ARG A 1 99 ? 6.401 -6.652 -26.880 1.00 81.19 99 ARG A O 1
ATOM 773 N N . TRP A 1 100 ? 6.429 -4.428 -26.620 1.00 78.50 100 TRP A N 1
ATOM 774 C CA . TRP A 1 100 ? 4.976 -4.289 -26.638 1.00 78.50 100 TRP A CA 1
ATOM 775 C C . TRP A 1 100 ? 4.474 -4.093 -28.073 1.00 78.50 100 TRP A C 1
ATOM 777 O O . TRP A 1 100 ? 4.990 -3.244 -28.804 1.00 78.50 100 TRP A O 1
ATOM 787 N N . ILE A 1 101 ? 3.452 -4.853 -28.471 1.00 80.62 101 IL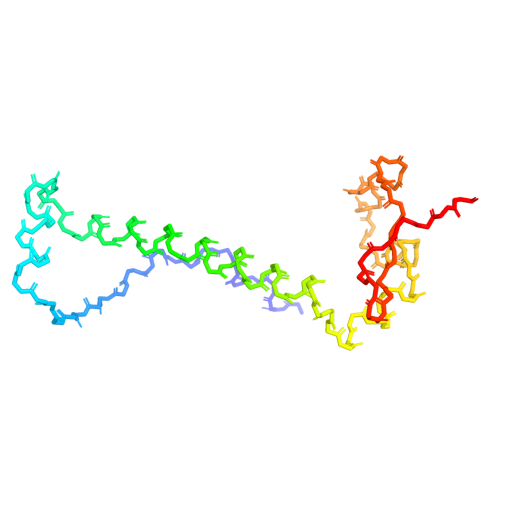E A N 1
ATOM 788 C CA . ILE A 1 101 ? 2.722 -4.696 -29.734 1.00 80.62 101 ILE A CA 1
ATOM 789 C C . ILE A 1 101 ? 1.249 -4.424 -29.413 1.00 80.62 101 ILE A C 1
ATOM 791 O O . ILE A 1 101 ? 0.600 -5.182 -28.690 1.00 80.62 101 ILE A O 1
ATOM 795 N N . GLU A 1 102 ? 0.700 -3.336 -29.956 1.00 76.81 102 GLU A N 1
ATOM 796 C CA . GLU A 1 102 ? -0.708 -2.982 -29.761 1.00 76.81 102 GLU A CA 1
ATOM 797 C C . GLU A 1 102 ? -1.632 -4.108 -30.259 1.00 76.81 102 GLU A C 1
ATOM 799 O O . GLU A 1 102 ? -1.543 -4.546 -31.402 1.00 76.81 102 GLU A O 1
ATOM 804 N N . GLY A 1 103 ? -2.521 -4.591 -29.385 1.00 81.31 103 GLY A N 1
ATOM 805 C CA . GLY A 1 103 ? -3.451 -5.686 -29.683 1.00 81.31 103 GLY A CA 1
ATOM 806 C C . GLY A 1 103 ? -2.893 -7.101 -29.477 1.00 81.31 103 GLY A C 1
ATOM 807 O O . GLY A 1 103 ? -3.691 -8.026 -29.335 1.00 81.31 103 GLY A O 1
ATOM 808 N N . GLU A 1 104 ? -1.572 -7.275 -29.387 1.00 82.50 104 GLU A N 1
ATOM 809 C CA . GLU A 1 104 ? -0.923 -8.577 -29.138 1.00 82.50 104 GLU A CA 1
ATOM 810 C C . GLU A 1 104 ? -0.316 -8.679 -27.732 1.00 82.50 104 GLU A C 1
ATOM 812 O O . GLU A 1 104 ? -0.284 -9.757 -27.141 1.00 82.50 104 GLU A O 1
ATOM 817 N N . GLY A 1 105 ? 0.090 -7.548 -27.156 1.00 81.31 105 GLY A N 1
ATOM 818 C CA . GLY A 1 105 ? 0.684 -7.470 -25.829 1.00 81.31 105 GLY A CA 1
ATOM 819 C C . GLY A 1 105 ? 2.214 -7.519 -25.845 1.00 81.31 105 GLY A C 1
ATOM 820 O O . GLY A 1 105 ? 2.845 -7.110 -26.817 1.00 81.31 105 GLY A O 1
ATOM 821 N N . TRP A 1 106 ? 2.821 -7.984 -24.748 1.00 82.62 106 TRP A N 1
ATOM 822 C CA . TRP A 1 106 ? 4.270 -8.201 -24.673 1.00 82.62 106 TRP A CA 1
ATOM 823 C C . TRP A 1 106 ? 4.648 -9.472 -25.437 1.00 82.62 106 TRP A C 1
ATOM 825 O O . TRP A 1 106 ? 4.139 -10.548 -25.122 1.00 82.62 106 TRP A O 1
ATOM 835 N N . VAL A 1 107 ? 5.556 -9.350 -26.402 1.00 87.31 107 VAL A N 1
ATOM 836 C CA . VAL A 1 107 ? 6.092 -10.468 -27.188 1.00 87.31 107 VAL A CA 1
ATOM 837 C C . VAL A 1 107 ? 7.613 -10.521 -27.068 1.00 87.31 107 VAL A C 1
ATOM 839 O O . VAL A 1 107 ? 8.264 -9.478 -26.999 1.00 87.31 107 VAL A O 1
ATOM 842 N N . GLU A 1 108 ? 8.177 -11.728 -27.038 1.00 87.12 108 GLU A N 1
ATOM 843 C CA . GLU A 1 108 ? 9.629 -11.931 -27.078 1.00 87.12 108 GLU A CA 1
ATOM 844 C C . GLU A 1 108 ? 10.185 -11.480 -28.431 1.00 87.12 108 GLU A C 1
ATOM 846 O O . GLU A 1 108 ? 9.709 -11.896 -29.493 1.00 87.12 108 GLU A O 1
ATOM 851 N N . GLU A 1 109 ? 11.204 -10.626 -28.401 1.00 77.00 109 GLU A N 1
ATOM 852 C CA . GLU A 1 109 ? 11.987 -10.325 -29.589 1.00 77.00 109 GLU A CA 1
ATOM 853 C C . GLU A 1 109 ? 12.938 -11.495 -29.832 1.00 77.00 109 GLU A C 1
ATOM 855 O O . GLU A 1 109 ? 13.858 -11.758 -29.060 1.00 77.00 109 GLU A O 1
ATOM 860 N N . SER A 1 110 ? 12.688 -12.245 -30.905 1.00 59.62 110 SER A N 1
ATOM 861 C CA . SER A 1 110 ? 13.637 -13.258 -31.364 1.00 59.62 110 SER A CA 1
ATOM 862 C C . SER A 1 110 ? 14.929 -12.559 -31.797 1.00 59.62 110 SER A C 1
ATOM 864 O O . SER A 1 110 ? 14.871 -11.652 -32.627 1.00 59.62 110 SER A O 1
ATOM 866 N N . ALA A 1 111 ? 16.051 -12.980 -31.207 1.00 54.09 111 ALA A N 1
ATOM 867 C CA . ALA A 1 111 ? 17.398 -12.466 -31.471 1.00 54.09 111 ALA A CA 1
ATOM 868 C C . ALA A 1 111 ? 17.810 -12.513 -32.953 1.00 54.09 111 ALA A C 1
ATOM 870 O O . ALA A 1 111 ? 17.425 -13.480 -33.655 1.00 54.09 111 ALA A O 1
#

Radius of gyration: 22.39 Å; chains: 1; bounding box: 50×37×52 Å

Foldseek 3Di:
DPPPPPPPDPDPDDDDDDDDDDPVVVVVCVVPDVPPVVVVVVVVVVVVVVVVVVVVVVCQQPPDPVCVVVVVCDDVNVLVPDDPPCNPVDDPVVDFAWDQDVPPGIDTDDD